Protein AF-A0A4Q5LQW7-F1 (afdb_monomer)

Nearest PDB structures (foldseek):
  8q1y-assembly1_A  TM=4.039E-01  e=2.230E+00  Bos taurus
  8q47-assembly1_A  TM=4.049E-01  e=2.547E+00  Bos taurus
  7ase-assembly1_R  TM=4.387E-01  e=7.869E+00  Trypanosoma cruzi

Mean predicted aligned error: 4.41 Å

Solvent-accessible surface area (backbone atoms only — not comparable to full-atom values): 3657 Å² total; per-residue (Å²): 113,74,63,57,45,43,56,51,35,64,56,44,35,78,78,27,68,69,51,34,49,53,33,61,60,31,46,78,78,41,58,62,76,60,19,46,53,53,41,24,53,53,51,52,52,50,53,51,45,26,69,73,69,73,45,80,87,78,69,86,70,81,128

pLDDT: mean 89.14, std 11.87, range [35.19, 97.0]

Foldseek 3Di:
DLVVLLVVLVVVLVVAVVLVVQLVVVVVPDPSVVSSSVSSVVVVVQVVVCVVVVDDRDRDDDD

Radius of gyration: 11.92 Å; C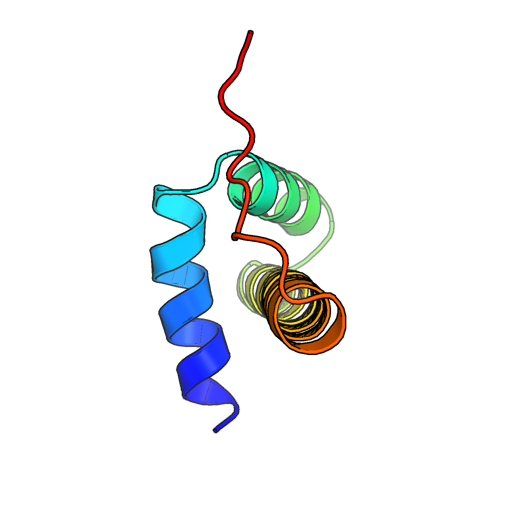α contacts (8 Å, |Δi|>4): 44; chains: 1; bounding box: 32×20×30 Å

Organism: NCBI:txid2492393

Secondary structure (DSSP, 8-state):
-HHHHHHHHHHHHHH-HHHHHHHHHHHTTS-HHHHHHHHHHHHHHHHHHHHHHTPPP------

Structure (mmCIF, N/CA/C/O backbone):
data_AF-A0A4Q5LQW7-F1
#
_entry.id   AF-A0A4Q5LQW7-F1
#
loop_
_atom_site.group_PDB
_atom_site.id
_atom_site.type_symbol
_atom_site.label_atom_id
_atom_site.label_alt_id
_atom_site.label_comp_id
_atom_site.label_asym_id
_atom_site.label_entity_id
_atom_site.label_seq_id
_atom_site.pdbx_PDB_ins_code
_atom_site.Cartn_x
_atom_site.Cartn_y
_atom_site.Cartn_z
_atom_site.occupancy
_atom_site.B_iso_or_equiv
_atom_site.auth_seq_id
_atom_site.auth_comp_id
_atom_site.auth_asym_id
_atom_site.auth_atom_id
_atom_site.pdbx_PDB_model_num
ATOM 1 N N . MET A 1 1 ? -13.831 -11.178 -9.350 1.00 63.72 1 MET A N 1
ATOM 2 C CA . MET A 1 1 ? -12.780 -10.163 -9.619 1.00 63.72 1 MET A CA 1
ATOM 3 C C . MET A 1 1 ? -12.561 -9.172 -8.469 1.00 63.72 1 MET A C 1
ATOM 5 O O . MET A 1 1 ? -11.439 -9.094 -7.993 1.00 63.72 1 MET A O 1
ATOM 9 N N . LYS A 1 2 ? -13.576 -8.437 -7.972 1.00 73.12 2 LYS A N 1
ATOM 10 C CA . LYS A 1 2 ? -13.375 -7.412 -6.913 1.00 73.12 2 LYS A CA 1
ATOM 11 C C . LYS A 1 2 ? -12.848 -7.967 -5.574 1.00 73.12 2 LYS A C 1
ATOM 13 O O . LYS A 1 2 ? -11.998 -7.332 -4.965 1.00 73.12 2 LYS A O 1
ATOM 18 N N . TYR A 1 3 ? -13.309 -9.145 -5.151 1.00 87.50 3 TYR A N 1
ATOM 19 C CA . TYR A 1 3 ? -12.882 -9.790 -3.899 1.00 87.50 3 TYR A CA 1
ATOM 20 C C . TYR A 1 3 ? -11.411 -10.233 -3.934 1.00 87.50 3 TYR A C 1
ATOM 22 O O . TYR A 1 3 ? -10.684 -9.994 -2.980 1.00 87.50 3 TYR A O 1
ATOM 30 N N . ILE A 1 4 ? -10.939 -10.763 -5.070 1.00 92.19 4 ILE A N 1
ATOM 31 C CA . ILE A 1 4 ? -9.548 -11.217 -5.253 1.00 92.19 4 ILE A CA 1
ATOM 32 C C . ILE A 1 4 ? -8.568 -10.074 -4.979 1.00 92.19 4 ILE A C 1
ATOM 34 O O . ILE A 1 4 ? -7.589 -10.254 -4.268 1.00 92.19 4 ILE A O 1
ATOM 38 N N . LEU A 1 5 ? -8.847 -8.873 -5.494 1.00 92.06 5 LEU A N 1
ATOM 39 C CA . LEU A 1 5 ? -7.998 -7.706 -5.250 1.00 92.06 5 LEU A CA 1
ATOM 40 C C . LEU A 1 5 ? -7.934 -7.331 -3.766 1.00 92.06 5 LEU A C 1
ATOM 42 O O . LEU A 1 5 ? -6.890 -6.874 -3.313 1.00 92.06 5 LEU A O 1
ATOM 46 N N . VAL A 1 6 ? -9.020 -7.515 -3.015 1.00 92.81 6 VAL A N 1
ATOM 47 C CA . VAL A 1 6 ? -9.052 -7.236 -1.573 1.00 92.81 6 VAL A CA 1
ATOM 48 C C . VAL A 1 6 ? -8.247 -8.288 -0.805 1.00 92.81 6 VAL A C 1
ATOM 50 O O . VAL A 1 6 ? -7.390 -7.912 -0.010 1.00 92.81 6 VAL A O 1
ATOM 53 N N . GLU A 1 7 ? -8.430 -9.573 -1.112 1.00 94.06 7 GLU A N 1
ATOM 54 C CA . GLU A 1 7 ? -7.655 -10.684 -0.530 1.00 94.06 7 GLU A CA 1
ATOM 55 C C . GLU A 1 7 ? -6.150 -10.531 -0.789 1.00 94.06 7 GLU A C 1
ATOM 57 O O . GLU A 1 7 ? -5.324 -10.556 0.126 1.00 94.06 7 GLU A O 1
ATOM 62 N N . VAL A 1 8 ? -5.779 -10.269 -2.044 1.00 93.75 8 VAL A N 1
ATOM 63 C CA . VAL A 1 8 ? -4.381 -10.043 -2.426 1.00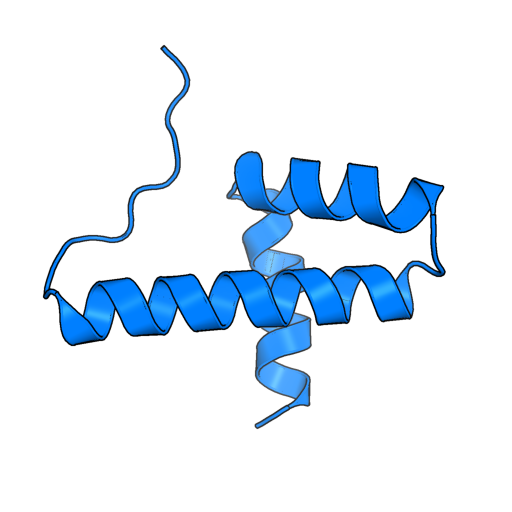 93.75 8 VAL A CA 1
ATOM 64 C C . VAL A 1 8 ? -3.838 -8.778 -1.764 1.00 93.75 8 VAL A C 1
ATOM 66 O O . VAL A 1 8 ? -2.678 -8.752 -1.369 1.00 93.75 8 VAL A O 1
ATOM 69 N N . SER A 1 9 ? -4.658 -7.744 -1.556 1.00 94.06 9 SER A N 1
ATOM 70 C CA . SER A 1 9 ? -4.221 -6.551 -0.818 1.00 94.06 9 SER A CA 1
ATOM 71 C C . SER A 1 9 ? -3.856 -6.868 0.629 1.00 94.06 9 SER A C 1
ATOM 73 O O . SER A 1 9 ? -2.848 -6.354 1.113 1.00 94.06 9 SER A O 1
ATOM 75 N N . TRP A 1 10 ? -4.620 -7.732 1.305 1.00 94.81 10 TRP A N 1
ATOM 76 C CA . TRP A 1 10 ? -4.289 -8.176 2.661 1.00 94.81 10 TRP A CA 1
ATOM 77 C C . TRP A 1 10 ? -2.966 -8.938 2.713 1.00 94.81 10 TRP A C 1
ATOM 79 O O . TRP A 1 10 ? -2.174 -8.723 3.631 1.00 94.81 10 TRP A O 1
ATOM 89 N N . MET A 1 11 ? -2.695 -9.777 1.710 1.00 94.56 11 MET A N 1
ATOM 90 C CA . MET A 1 11 ? -1.399 -10.442 1.560 1.00 94.56 11 MET A CA 1
ATOM 91 C C . MET A 1 11 ? -0.282 -9.414 1.312 1.00 94.56 11 MET A C 1
ATOM 93 O O . MET A 1 11 ? 0.692 -9.374 2.058 1.00 94.56 11 MET A O 1
ATOM 97 N N . CYS A 1 12 ? -0.430 -8.543 0.308 1.00 91.44 12 CYS A N 1
ATOM 98 C CA . CYS A 1 12 ? 0.598 -7.593 -0.132 1.00 91.44 12 CYS A CA 1
ATOM 99 C C . CYS A 1 12 ? 1.014 -6.59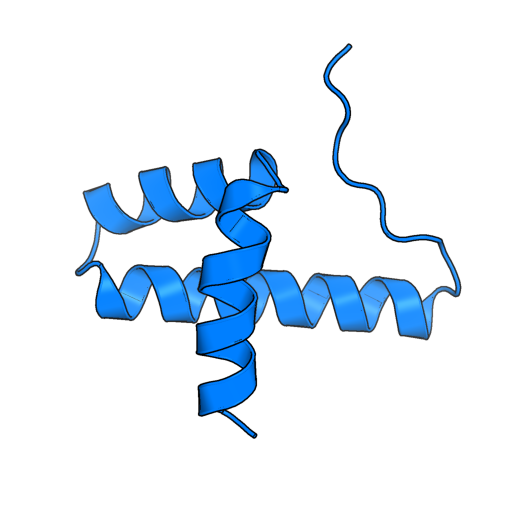0 0.945 1.00 91.44 12 CYS A C 1
ATOM 101 O O . CYS A 1 12 ? 2.187 -6.235 1.013 1.00 91.44 12 CYS A O 1
ATOM 103 N N . ILE A 1 13 ? 0.092 -6.148 1.805 1.00 93.44 13 ILE A N 1
ATOM 104 C CA . ILE A 1 13 ? 0.405 -5.241 2.919 1.00 93.44 13 ILE A CA 1
ATOM 105 C C . ILE A 1 13 ? 1.466 -5.831 3.864 1.00 93.44 13 ILE A C 1
ATOM 107 O O . ILE A 1 13 ? 2.220 -5.079 4.473 1.00 93.44 13 ILE A O 1
ATOM 111 N N . ARG A 1 14 ? 1.565 -7.160 3.981 1.00 90.12 14 ARG A N 1
ATOM 112 C CA . ARG A 1 14 ? 2.574 -7.810 4.834 1.00 90.12 14 ARG A CA 1
ATOM 113 C C . ARG A 1 14 ? 3.975 -7.810 4.222 1.00 90.12 14 ARG A C 1
ATOM 115 O O . ARG A 1 14 ? 4.947 -7.869 4.964 1.00 90.12 14 ARG A O 1
ATOM 122 N N . TYR A 1 15 ? 4.071 -7.725 2.898 1.00 88.62 15 TYR A N 1
ATOM 123 C CA . TYR A 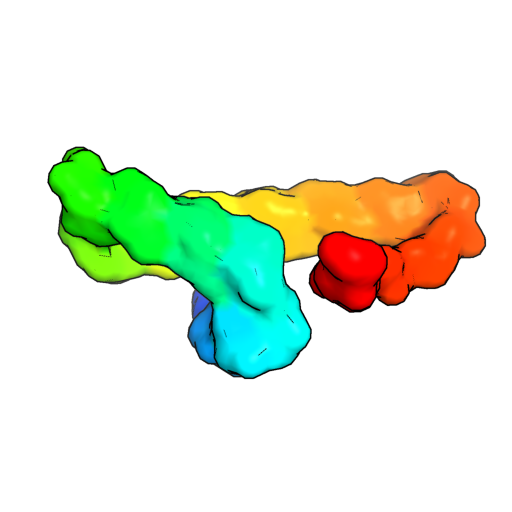1 15 ? 5.341 -7.760 2.166 1.00 88.62 15 TYR A CA 1
ATOM 124 C C . TYR A 1 15 ? 5.814 -6.371 1.727 1.00 88.62 15 TYR A C 1
ATOM 126 O O . TYR A 1 15 ? 7.001 -6.161 1.509 1.00 88.62 15 TYR A O 1
ATOM 134 N N . ASP A 1 16 ? 4.896 -5.414 1.592 1.00 89.75 16 ASP A N 1
ATOM 135 C CA . ASP A 1 16 ? 5.188 -4.082 1.082 1.00 89.75 16 ASP A CA 1
ATOM 136 C C . ASP A 1 16 ? 4.928 -3.002 2.138 1.00 89.75 16 ASP A C 1
ATOM 138 O O . ASP A 1 16 ? 3.788 -2.595 2.396 1.00 89.75 16 ASP A O 1
ATOM 142 N N . ALA A 1 17 ? 6.019 -2.474 2.699 1.00 89.94 17 ALA A N 1
ATOM 143 C CA . ALA A 1 17 ? 5.990 -1.420 3.708 1.00 89.94 17 ALA A CA 1
ATOM 144 C C . ALA A 1 17 ? 5.261 -0.150 3.235 1.00 89.94 17 ALA A C 1
ATOM 146 O O . ALA A 1 17 ? 4.610 0.529 4.030 1.00 89.94 17 ALA A O 1
ATOM 147 N N . SER A 1 18 ? 5.306 0.167 1.938 1.00 90.94 18 SER A N 1
ATOM 148 C CA . SER A 1 18 ? 4.647 1.357 1.396 1.00 90.94 18 SER A CA 1
ATOM 149 C C . SER A 1 18 ? 3.123 1.195 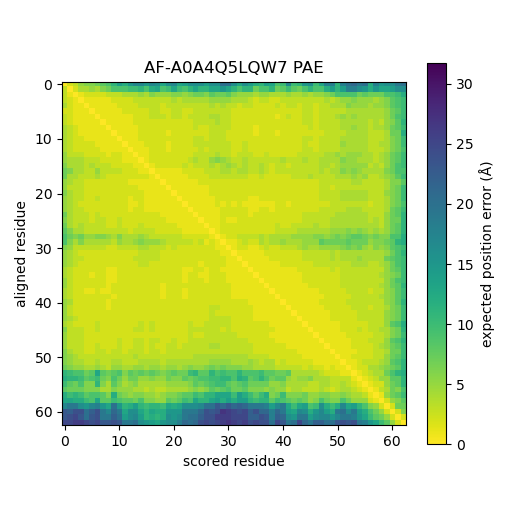1.309 1.00 90.94 18 SER A C 1
ATOM 151 O O . SER A 1 18 ? 2.382 2.152 1.558 1.00 90.94 18 SER A O 1
ATOM 153 N N . LEU A 1 19 ? 2.634 -0.019 1.019 1.00 92.75 19 LEU A N 1
ATOM 154 C CA . LEU A 1 19 ? 1.203 -0.336 1.073 1.00 92.75 19 LEU A CA 1
ATOM 155 C C . LEU A 1 19 ? 0.71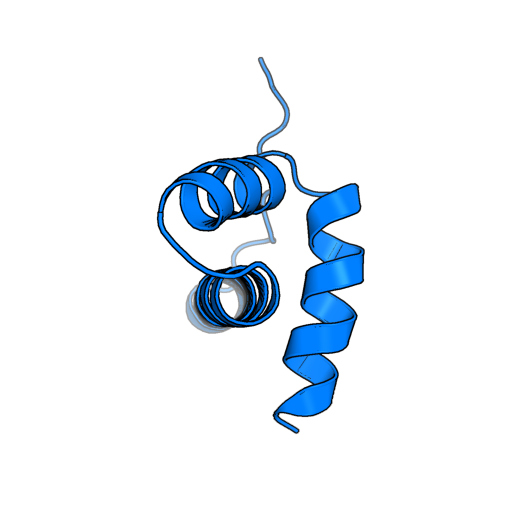6 -0.414 2.524 1.00 92.75 19 LEU A C 1
ATOM 157 O O . LEU A 1 19 ? -0.360 0.106 2.827 1.00 92.75 19 LEU A O 1
ATOM 161 N N . LEU A 1 20 ? 1.527 -0.969 3.430 1.00 94.00 20 LEU A N 1
ATOM 162 C CA . LEU A 1 20 ? 1.242 -0.980 4.866 1.00 94.00 20 LEU A CA 1
ATOM 163 C C . LEU A 1 20 ? 1.140 0.426 5.450 1.00 94.00 20 LEU A C 1
ATOM 165 O O . LEU A 1 20 ? 0.206 0.713 6.197 1.00 94.00 20 LEU A O 1
ATOM 169 N N . LEU A 1 21 ? 2.062 1.321 5.099 1.00 93.69 21 LEU A N 1
ATOM 170 C CA . LEU A 1 21 ? 2.018 2.705 5.558 1.00 93.69 21 LEU A CA 1
ATOM 171 C C . LEU A 1 21 ? 0.751 3.407 5.054 1.00 93.69 21 LEU A C 1
ATOM 173 O O . LEU A 1 21 ? 0.080 4.101 5.818 1.00 93.69 21 LEU A O 1
ATOM 177 N N . ALA A 1 22 ? 0.378 3.176 3.791 1.00 92.69 22 ALA A N 1
ATOM 178 C CA . ALA A 1 22 ? -0.861 3.703 3.229 1.00 92.69 22 ALA A CA 1
ATOM 179 C C . ALA A 1 22 ? -2.104 3.167 3.958 1.00 92.69 22 ALA A C 1
ATOM 181 O O . ALA A 1 22 ? -3.039 3.934 4.197 1.00 92.69 22 ALA A O 1
ATOM 182 N N . TYR A 1 23 ? -2.107 1.885 4.339 1.00 95.50 23 TYR A N 1
ATOM 183 C CA . TYR A 1 23 ? -3.165 1.287 5.150 1.00 95.50 23 TYR A CA 1
ATOM 184 C C . TYR A 1 23 ? -3.235 1.922 6.545 1.00 95.50 23 TYR A C 1
ATOM 186 O O . TYR A 1 23 ? -4.282 2.441 6.928 1.00 95.50 23 TYR A O 1
ATOM 194 N N . LYS A 1 24 ? -2.108 1.980 7.268 1.00 96.06 24 LYS A N 1
ATOM 195 C CA . LYS A 1 24 ? -2.003 2.587 8.607 1.00 96.06 24 L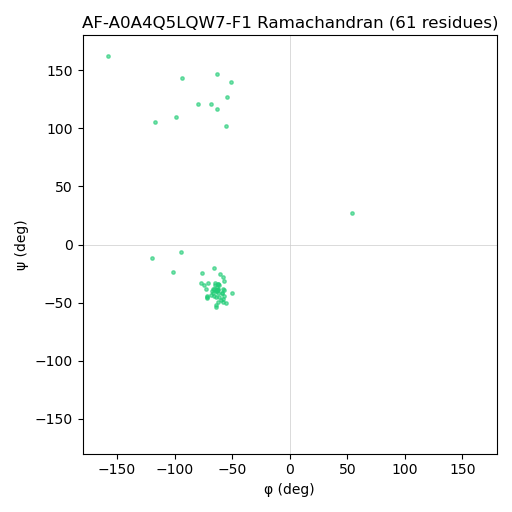YS A CA 1
ATOM 196 C C . LYS A 1 24 ? -2.431 4.057 8.617 1.00 96.06 24 LYS A C 1
ATOM 198 O O . LYS A 1 24 ? -3.078 4.509 9.555 1.00 96.06 24 LYS A O 1
ATOM 203 N N . ALA A 1 25 ? -2.096 4.813 7.575 1.00 95.62 25 ALA A N 1
ATOM 204 C CA . ALA A 1 25 ? -2.541 6.195 7.432 1.00 95.62 25 ALA A CA 1
ATOM 205 C C . ALA A 1 25 ? -4.043 6.299 7.114 1.00 95.62 25 ALA A C 1
ATOM 207 O O . ALA A 1 25 ? -4.694 7.256 7.530 1.00 95.62 25 ALA A O 1
ATOM 208 N N . ALA A 1 26 ? -4.596 5.333 6.375 1.00 95.25 26 ALA A N 1
ATOM 209 C CA . ALA A 1 26 ? -6.010 5.305 6.030 1.00 95.25 26 ALA A CA 1
ATOM 210 C C . ALA A 1 26 ? -6.889 4.951 7.236 1.00 95.25 26 ALA A C 1
ATOM 212 O O . ALA A 1 26 ? -7.848 5.677 7.472 1.00 95.25 26 ALA A O 1
ATOM 213 N N . ILE A 1 27 ? -6.540 3.934 8.034 1.00 97.00 27 ILE A N 1
ATOM 214 C CA . ILE A 1 27 ? -7.346 3.526 9.203 1.00 97.00 27 ILE A CA 1
ATOM 215 C C . ILE A 1 27 ? -7.496 4.634 10.255 1.00 97.00 27 ILE A C 1
ATOM 217 O O . ILE A 1 27 ? -8.495 4.687 10.956 1.00 97.00 27 ILE A O 1
ATOM 221 N N . LYS A 1 28 ? -6.548 5.579 10.321 1.00 95.69 28 LYS A N 1
ATOM 222 C CA . LYS A 1 28 ? -6.656 6.766 11.189 1.00 95.69 28 LYS A CA 1
ATOM 223 C C . LYS A 1 28 ? -7.796 7.712 10.790 1.00 95.69 28 LYS A C 1
ATOM 225 O O . LYS A 1 28 ? -8.175 8.563 11.581 1.00 95.69 28 LYS A O 1
ATOM 230 N N . LYS A 1 29 ? -8.278 7.628 9.546 1.00 94.19 29 LYS A N 1
ATOM 231 C CA . LYS A 1 29 ? -9.270 8.546 8.962 1.00 94.19 29 LYS A CA 1
ATOM 232 C C . LYS A 1 29 ? -10.556 7.845 8.516 1.00 94.19 29 LYS A C 1
ATOM 234 O O . LYS A 1 29 ? -11.498 8.527 8.129 1.00 94.19 29 LYS A O 1
ATOM 239 N N . MET A 1 30 ? -10.579 6.512 8.457 1.00 95.12 30 MET A N 1
ATOM 240 C CA . MET A 1 30 ? -11.722 5.741 7.961 1.00 95.12 30 MET A CA 1
ATOM 241 C C . MET A 1 30 ? -11.723 4.311 8.493 1.00 95.12 30 MET A C 1
ATOM 243 O O . MET A 1 30 ? -10.681 3.779 8.858 1.00 95.12 30 MET A O 1
ATOM 247 N N . GLU A 1 31 ? -12.884 3.667 8.401 1.00 96.56 31 GLU A N 1
ATOM 248 C CA . GLU A 1 31 ? -13.064 2.256 8.740 1.00 96.56 31 GLU A CA 1
ATOM 249 C C . GLU A 1 31 ? -12.045 1.323 8.050 1.00 96.56 31 GLU A C 1
ATOM 251 O O . GLU A 1 31 ? -11.793 1.480 6.844 1.00 96.56 31 GLU A O 1
ATOM 256 N N . PRO A 1 32 ? -11.524 0.293 8.748 1.00 93.69 32 PRO A N 1
ATOM 257 C CA . PRO A 1 32 ? -10.560 -0.676 8.212 1.00 93.69 32 PRO A CA 1
ATOM 258 C C . PRO A 1 32 ? -10.971 -1.305 6.874 1.00 93.69 32 PRO A C 1
ATOM 260 O O . PRO A 1 32 ? -10.174 -1.377 5.935 1.00 93.69 32 PRO A O 1
ATOM 263 N N . ASN A 1 33 ? -12.251 -1.660 6.734 1.00 93.38 33 ASN A N 1
ATOM 264 C CA . ASN A 1 33 ? -12.797 -2.246 5.506 1.00 93.38 33 ASN A CA 1
ATOM 265 C C . ASN A 1 33 ? -12.741 -1.270 4.318 1.00 93.38 33 ASN A C 1
ATOM 267 O O . ASN A 1 33 ? -12.483 -1.661 3.181 1.00 93.38 33 ASN A O 1
ATOM 271 N N . LYS A 1 34 ? -12.928 0.032 4.563 1.00 94.50 34 LYS A N 1
ATOM 272 C CA . LYS A 1 34 ? -12.782 1.065 3.524 1.00 94.50 34 LYS A CA 1
ATOM 273 C C . LYS A 1 34 ? -11.305 1.355 3.241 1.00 94.50 34 LYS A C 1
ATOM 275 O O . LYS A 1 34 ? -10.936 1.619 2.092 1.00 94.50 34 LYS A O 1
ATOM 280 N N . ALA A 1 35 ? -10.453 1.257 4.261 1.00 96.44 35 ALA A N 1
ATOM 281 C CA . ALA A 1 35 ? -9.012 1.430 4.133 1.00 96.44 35 ALA A CA 1
ATOM 282 C C . ALA A 1 35 ? -8.378 0.351 3.240 1.00 96.44 35 ALA A C 1
ATOM 284 O O . ALA A 1 35 ? -7.621 0.700 2.332 1.00 96.44 35 ALA A O 1
ATOM 285 N N . ILE A 1 36 ? -8.731 -0.931 3.403 1.00 95.31 36 ILE A N 1
ATOM 286 C CA . ILE A 1 36 ? -8.190 -2.003 2.548 1.00 95.31 36 ILE A CA 1
ATOM 287 C C . ILE A 1 36 ? -8.615 -1.841 1.083 1.00 95.31 36 ILE A C 1
ATOM 289 O O . ILE A 1 36 ? -7.790 -1.974 0.181 1.00 95.31 36 ILE A O 1
ATOM 293 N N . VAL A 1 37 ? -9.858 -1.420 0.819 1.00 94.75 37 VAL A N 1
ATOM 294 C CA . VAL A 1 37 ? -10.326 -1.119 -0.548 1.00 94.75 37 VAL A CA 1
ATOM 295 C C . VAL A 1 37 ? -9.528 0.038 -1.168 1.00 94.75 37 VAL A C 1
ATOM 297 O O . VAL A 1 37 ? -9.248 0.057 -2.371 1.00 94.75 37 VAL A O 1
ATOM 300 N N . LYS A 1 38 ? -9.099 1.018 -0.362 1.00 94.31 38 LYS A N 1
ATOM 301 C CA . LYS A 1 38 ? -8.198 2.088 -0.815 1.00 94.31 38 LYS A CA 1
ATOM 302 C C . LYS A 1 38 ? -6.803 1.559 -1.164 1.00 94.31 38 LYS A C 1
ATOM 304 O O . LYS A 1 38 ? -6.233 2.012 -2.158 1.00 94.31 38 LYS A O 1
ATOM 309 N N . VAL A 1 39 ? -6.280 0.598 -0.405 1.00 95.25 39 VAL A N 1
ATOM 310 C CA . VAL A 1 39 ? -5.009 -0.072 -0.720 1.00 95.25 39 VAL A CA 1
ATOM 311 C C . VAL A 1 39 ? -5.127 -0.909 -1.992 1.00 95.25 39 VAL A C 1
ATOM 313 O O . VAL A 1 39 ? -4.260 -0.795 -2.853 1.00 95.25 39 VAL A O 1
ATOM 316 N N . ALA A 1 40 ? -6.233 -1.628 -2.189 1.00 94.94 40 ALA A N 1
ATOM 317 C CA . ALA A 1 40 ? -6.483 -2.403 -3.405 1.00 94.94 40 ALA A CA 1
ATOM 318 C C . ALA A 1 40 ? -6.443 -1.546 -4.676 1.00 94.94 40 ALA A C 1
ATOM 320 O O . ALA A 1 40 ? -5.853 -1.941 -5.680 1.00 94.94 40 ALA A O 1
ATOM 321 N N . ARG A 1 41 ? -6.983 -0.321 -4.624 1.00 93.94 41 ARG A N 1
ATOM 322 C CA . ARG A 1 41 ? -6.857 0.642 -5.733 1.00 93.94 41 ARG A CA 1
ATOM 323 C C . ARG A 1 41 ? -5.407 1.061 -5.991 1.00 93.94 41 ARG A C 1
ATOM 325 O O . ARG A 1 41 ? -5.008 1.186 -7.146 1.00 93.94 41 ARG A O 1
ATOM 332 N N . LYS A 1 42 ? -4.606 1.266 -4.938 1.00 92.62 42 LYS A N 1
ATOM 333 C CA . LYS A 1 42 ? -3.170 1.572 -5.077 1.00 92.62 42 LYS A CA 1
ATOM 334 C C . LYS A 1 42 ? -2.403 0.395 -5.677 1.00 92.62 42 LYS A C 1
ATOM 336 O O . LYS A 1 42 ? -1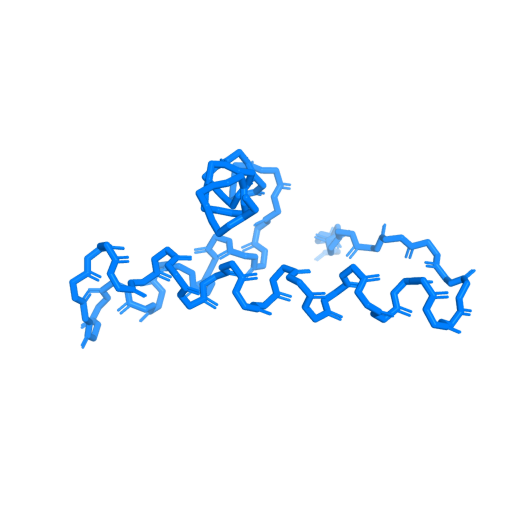.608 0.613 -6.586 1.00 92.62 42 LYS A O 1
ATOM 341 N N . LEU A 1 43 ? -2.668 -0.821 -5.209 1.00 93.19 43 LEU A N 1
ATOM 342 C CA . LEU A 1 43 ? -2.070 -2.044 -5.736 1.00 93.19 43 LEU A CA 1
ATOM 343 C C .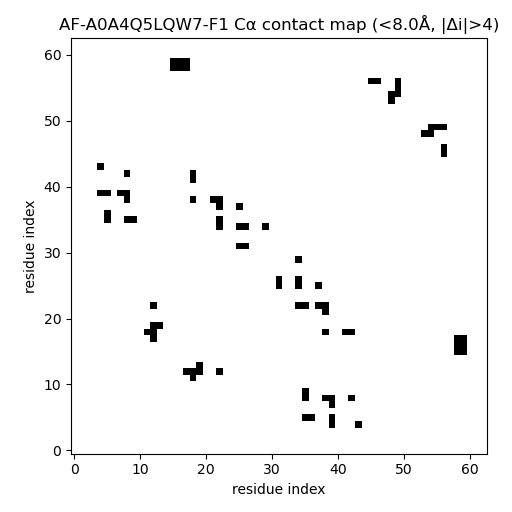 LEU A 1 43 ? -2.405 -2.228 -7.221 1.00 93.19 43 LEU A C 1
ATOM 345 O O . LEU A 1 43 ? -1.501 -2.414 -8.029 1.00 93.19 43 LEU A O 1
ATOM 349 N N . LEU A 1 44 ? -3.676 -2.074 -7.603 1.00 93.69 44 LEU A N 1
ATOM 350 C CA . LEU A 1 44 ? -4.107 -2.170 -8.999 1.00 93.69 44 LEU A CA 1
ATOM 351 C C . LEU A 1 44 ? -3.396 -1.150 -9.898 1.00 93.69 44 LEU A C 1
ATOM 353 O O . LEU A 1 44 ? -2.962 -1.493 -10.995 1.00 93.69 44 LEU A O 1
ATOM 357 N N . ASN A 1 45 ? -3.229 0.090 -9.430 1.00 92.75 45 ASN A N 1
ATOM 358 C CA . ASN A 1 45 ? -2.481 1.103 -10.174 1.00 92.75 45 ASN A CA 1
ATOM 359 C C . ASN A 1 45 ? -1.007 0.723 -10.356 1.00 92.75 45 ASN A C 1
ATOM 361 O O . ASN A 1 45 ? -0.452 0.981 -11.422 1.00 92.75 45 ASN A O 1
ATOM 365 N N . ARG A 1 46 ? -0.378 0.083 -9.362 1.00 90.94 46 ARG A N 1
ATOM 366 C CA . ARG A 1 46 ? 0.999 -0.414 -9.498 1.00 90.94 46 ARG A CA 1
ATOM 367 C C . ARG A 1 46 ? 1.100 -1.570 -10.482 1.00 90.94 46 ARG A C 1
ATOM 369 O O . ARG A 1 46 ? 1.985 -1.549 -11.326 1.00 90.94 46 ARG A O 1
ATOM 376 N N . ILE A 1 47 ? 0.171 -2.525 -10.429 1.00 91.94 47 ILE A N 1
ATOM 377 C CA . ILE A 1 47 ? 0.095 -3.623 -11.405 1.00 91.94 47 ILE A CA 1
ATOM 378 C C . ILE A 1 47 ? -0.065 -3.048 -12.815 1.00 91.94 47 ILE A C 1
ATOM 380 O O . ILE A 1 47 ? 0.676 -3.405 -13.724 1.00 91.94 47 ILE A O 1
ATOM 384 N N . ARG A 1 48 ? -0.981 -2.088 -12.992 1.00 93.44 48 ARG A N 1
ATOM 385 C CA . ARG A 1 48 ? -1.175 -1.399 -14.272 1.00 93.44 48 ARG A CA 1
ATOM 386 C C . ARG A 1 48 ? 0.095 -0.686 -14.740 1.00 93.44 48 ARG A C 1
ATOM 388 O O . ARG A 1 48 ? 0.388 -0.731 -15.928 1.00 93.44 48 ARG A O 1
ATOM 395 N N . PHE A 1 49 ? 0.827 -0.029 -13.842 1.00 93.00 49 PHE A N 1
ATOM 396 C CA . PHE A 1 49 ? 2.088 0.643 -14.165 1.00 93.00 49 PHE A CA 1
ATOM 397 C C . PHE A 1 49 ? 3.148 -0.352 -14.657 1.00 93.00 49 PHE A C 1
ATOM 399 O O . PHE A 1 49 ? 3.700 -0.150 -15.733 1.00 93.00 49 PHE A O 1
ATOM 406 N N . VAL A 1 50 ? 3.360 -1.451 -13.925 1.00 92.94 50 VAL A N 1
ATOM 407 C CA . VAL A 1 50 ? 4.280 -2.547 -14.292 1.00 92.94 50 VAL A CA 1
ATOM 408 C C . VAL A 1 50 ? 3.938 -3.103 -15.672 1.00 92.94 50 VAL A C 1
ATOM 410 O O . VAL A 1 50 ? 4.796 -3.170 -16.544 1.00 92.94 50 VAL A O 1
ATOM 413 N N . LEU A 1 51 ? 2.666 -3.438 -15.905 1.00 92.88 51 LEU A N 1
ATOM 414 C CA . LEU A 1 51 ? 2.223 -4.004 -17.181 1.00 92.88 51 LEU A CA 1
ATOM 415 C C . LEU A 1 51 ? 2.348 -3.008 -18.340 1.00 92.88 51 LEU A C 1
ATOM 417 O O . LEU A 1 51 ? 2.714 -3.397 -19.446 1.00 92.88 51 LEU A O 1
ATOM 421 N N . LYS A 1 52 ? 2.050 -1.727 -18.098 1.00 95.00 52 LYS A N 1
ATOM 422 C CA . LYS A 1 52 ? 2.106 -0.685 -19.130 1.00 95.00 52 LYS A CA 1
ATOM 423 C C . LYS A 1 52 ? 3.543 -0.334 -19.511 1.00 95.00 52 LYS A C 1
ATOM 425 O O . LYS A 1 52 ? 3.834 -0.191 -20.692 1.00 95.00 52 LYS A O 1
ATOM 430 N N . ASN A 1 53 ? 4.413 -0.182 -18.519 1.00 93.44 53 ASN A N 1
ATOM 431 C CA . ASN A 1 53 ? 5.779 0.296 -18.723 1.00 93.44 53 ASN A CA 1
ATOM 432 C C . ASN A 1 53 ? 6.788 -0.848 -18.876 1.00 93.44 53 ASN A C 1
ATOM 434 O O . ASN A 1 53 ? 7.946 -0.592 -19.180 1.00 93.44 53 ASN A O 1
ATOM 438 N N . LYS A 1 54 ? 6.353 -2.103 -18.686 1.00 91.62 54 LYS A N 1
ATOM 439 C CA . LYS A 1 54 ? 7.201 -3.306 -18.684 1.00 91.62 54 LYS A CA 1
ATOM 440 C C . LYS A 1 54 ? 8.368 -3.214 -17.693 1.00 91.62 54 LYS A C 1
ATOM 442 O O . LYS A 1 54 ? 9.401 -3.849 -17.882 1.00 91.62 54 LYS A O 1
ATOM 447 N N . GLU A 1 55 ? 8.193 -2.436 -16.629 1.00 88.25 55 GLU A N 1
ATOM 448 C CA . GLU A 1 55 ? 9.179 -2.290 -15.562 1.00 88.25 55 GLU A CA 1
ATOM 449 C C . GLU A 1 55 ? 8.883 -3.266 -14.423 1.00 88.25 55 GLU A C 1
ATOM 451 O O . GLU A 1 55 ? 7.713 -3.478 -14.094 1.00 88.25 55 GLU A O 1
ATOM 456 N N . PRO A 1 56 ? 9.911 -3.844 -13.780 1.00 85.19 56 PRO A N 1
ATOM 457 C CA . PRO A 1 56 ? 9.710 -4.765 -12.672 1.00 85.19 56 PRO A CA 1
ATOM 458 C C . PRO A 1 56 ? 9.042 -4.072 -11.480 1.00 85.19 56 PRO A C 1
ATOM 460 O O . PRO A 1 56 ? 9.291 -2.900 -11.188 1.00 85.19 56 PRO A O 1
ATOM 463 N N . TYR A 1 57 ? 8.211 -4.820 -10.751 1.00 86.50 57 TYR A N 1
ATOM 464 C CA . TYR A 1 57 ? 7.613 -4.332 -9.513 1.00 86.50 57 TYR A CA 1
ATOM 465 C C . TYR A 1 57 ? 8.704 -4.042 -8.478 1.00 86.50 57 TYR A C 1
ATOM 467 O O . TYR A 1 57 ? 9.405 -4.948 -8.032 1.00 86.50 57 TYR A O 1
ATOM 475 N N . ARG A 1 58 ? 8.836 -2.774 -8.082 1.00 83.06 58 ARG A N 1
ATOM 476 C CA . ARG A 1 58 ? 9.783 -2.341 -7.054 1.00 83.06 58 ARG A CA 1
ATOM 477 C C . ARG A 1 58 ? 9.058 -2.186 -5.725 1.00 83.06 58 ARG A C 1
ATOM 479 O O . ARG A 1 58 ? 8.264 -1.265 -5.539 1.00 83.06 58 ARG A O 1
ATOM 486 N N . ILE A 1 59 ? 9.345 -3.092 -4.799 1.00 78.38 59 ILE A N 1
ATOM 487 C CA . ILE A 1 59 ? 9.058 -2.889 -3.380 1.00 78.38 59 ILE A CA 1
ATOM 488 C C . ILE A 1 59 ? 10.195 -2.004 -2.883 1.00 78.38 59 ILE A C 1
ATOM 490 O O . ILE A 1 59 ? 11.348 -2.390 -3.048 1.00 78.38 59 ILE A O 1
ATOM 494 N N . ASN A 1 60 ? 9.900 -0.813 -2.354 1.00 65.44 60 ASN A N 1
ATOM 495 C CA . ASN A 1 60 ? 10.934 0.051 -1.776 1.00 65.44 60 ASN A CA 1
ATOM 496 C C . ASN A 1 60 ? 11.688 -0.741 -0.694 1.00 65.44 60 ASN A C 1
ATOM 498 O O . ASN A 1 60 ? 11.171 -0.924 0.408 1.00 65.44 60 ASN A O 1
ATOM 502 N N . GLN A 1 61 ? 12.884 -1.223 -1.033 1.00 48.28 61 GLN A N 1
ATOM 503 C CA . GLN A 1 61 ? 13.901 -1.602 -0.067 1.00 48.28 61 GLN A CA 1
ATOM 504 C C . GLN A 1 61 ? 14.350 -0.289 0.566 1.00 48.28 61 GLN A C 1
ATOM 506 O O . GLN A 1 61 ? 14.722 0.641 -0.149 1.00 48.28 61 GLN A O 1
ATOM 511 N N . GLY A 1 62 ? 14.209 -0.175 1.885 1.00 50.50 62 GLY A N 1
ATOM 512 C CA . GLY A 1 62 ? 14.857 0.916 2.600 1.00 50.50 62 GLY A CA 1
ATOM 513 C C . GLY A 1 62 ? 16.348 0.897 2.268 1.00 50.50 62 GLY A C 1
ATOM 514 O O . GLY A 1 62 ? 16.976 -0.157 2.368 1.00 50.50 62 GLY A O 1
ATOM 515 N N . LEU A 1 63 ? 16.858 2.041 1.820 1.00 35.19 63 LEU A N 1
ATOM 516 C CA . LEU A 1 63 ? 18.197 2.479 2.197 1.00 35.19 63 LEU A CA 1
ATOM 517 C C . LEU A 1 63 ? 18.105 3.020 3.624 1.00 35.19 63 LEU A C 1
ATOM 519 O O . LEU A 1 63 ? 17.103 3.726 3.899 1.00 35.19 63 LEU A O 1
#

Sequence (63 aa):
MKYILVEVSWMCIRYDASLLLAYKAAIKKMEPNKAIVKVARKLLNRIRFVLKNKEPYRINQGL